Protein AF-A0A9N9N7A0-F1 (afdb_monomer)

Sequence (72 aa):
AAIRDITEACVYPEYTLPKLYIKLHYCVSCAIHSHVVRVRSREGRRNRAPPARIRFNKDGKKINPNVTQKAT

Mean predicted aligned error: 10.37 Å

Radius of gyration: 19.27 Å; Cα contacts (8 Å, |Δi|>4): 24; chains: 1; bounding box: 35×37×46 Å

Foldseek 3Di:
DVPVVCCVPDPDVDDDDDDDDDDDDDDPVRCVVVVVDDDDDPVVVVDPDDPQDFDQDPVRDTDDSVVVVPPD

Nearest PDB structures (foldseek):
  8rg0-assembly1_Q  TM=9.176E-01  e=7.740E-05  Homo sapiens
  9axv-assembly1_Ag  TM=9.283E-01  e=1.882E-04  Schizosaccharomyces pombe
  6gsn-assembly1_a  TM=9.213E-01  e=6.625E-04  Kluyveromyces lactis NRRL Y-1140
  9g8m-assembly1_Sa  TM=8.513E-01  e=3.160E-04  Homo sapiens

Organism: NCBI:txid144679

Solvent-accessible surface area (backbone atoms only — not comparable to full-atom values): 5134 Å² total; per-residue (Å²): 122,71,68,60,59,52,57,72,71,40,92,50,96,79,72,85,79,85,81,87,87,80,88,87,83,72,57,75,68,54,30,47,74,72,59,77,45,77,94,65,56,83,72,58,61,72,61,80,73,78,81,76,73,72,52,69,48,98,81,73,51,77,48,64,61,75,63,72,72,71,78,119

Secondary structure (DSSP, 8-state):
-HHHHHHHH-SSSS--PPPP-------HHHHHHTTSS----TTGGG--SPPP--PBPTT--B--TTTGGG--

Structure (mmCIF, N/CA/C/O backbone):
data_AF-A0A9N9N7A0-F1
#
_entry.id   AF-A0A9N9N7A0-F1
#
loop_
_atom_site.group_PDB
_atom_site.id
_atom_site.type_symbol
_atom_site.label_atom_id
_atom_site.label_alt_id
_atom_site.label_comp_id
_atom_site.label_asym_id
_atom_site.label_entity_id
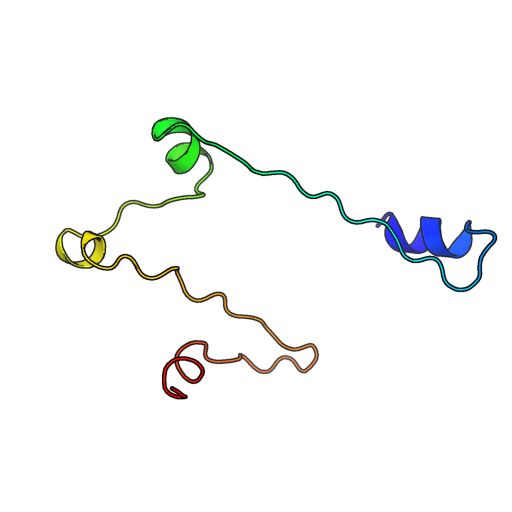_atom_site.label_seq_id
_atom_site.pdbx_PDB_ins_code
_atom_site.Cartn_x
_atom_site.Cartn_y
_atom_site.Cartn_z
_atom_site.occupancy
_atom_site.B_iso_or_equiv
_atom_site.auth_seq_id
_atom_site.auth_comp_id
_atom_site.auth_asym_id
_atom_site.auth_atom_id
_atom_site.pdbx_PDB_model_num
ATOM 1 N N . ALA A 1 1 ? 0.989 0.147 19.905 1.00 72.25 1 ALA A N 1
ATOM 2 C CA . ALA A 1 1 ? 0.406 1.059 20.903 1.00 72.25 1 ALA A CA 1
ATOM 3 C C . ALA A 1 1 ? -1.059 0.695 21.135 1.00 72.25 1 ALA A C 1
ATOM 5 O O . ALA A 1 1 ? -1.296 -0.071 22.046 1.00 72.25 1 ALA A O 1
ATOM 6 N N . ALA A 1 2 ? -1.989 1.043 20.240 1.00 86.69 2 ALA A N 1
ATOM 7 C CA . ALA A 1 2 ? -3.436 0.918 20.491 1.00 86.69 2 ALA A CA 1
ATOM 8 C C . ALA A 1 2 ? -4.019 -0.497 20.730 1.00 86.69 2 ALA A C 1
ATOM 10 O O . ALA A 1 2 ? -5.090 -0.613 21.305 1.00 86.69 2 ALA A O 1
ATOM 11 N N . ILE A 1 3 ? -3.366 -1.583 20.287 1.00 89.50 3 ILE A N 1
ATOM 12 C CA . ILE A 1 3 ? -3.955 -2.938 20.381 1.00 89.50 3 ILE A CA 1
ATOM 13 C C . ILE A 1 3 ? -4.155 -3.372 21.840 1.00 89.50 3 ILE A C 1
ATOM 15 O O . ILE A 1 3 ? -5.175 -3.973 22.148 1.00 89.50 3 ILE A O 1
ATOM 19 N N . ARG A 1 4 ? -3.202 -3.055 22.727 1.00 89.00 4 ARG A N 1
ATOM 20 C CA . ARG A 1 4 ? -3.251 -3.466 24.136 1.00 89.00 4 ARG A CA 1
ATOM 21 C C . ARG A 1 4 ? -4.393 -2.777 24.887 1.00 89.00 4 ARG A C 1
ATOM 23 O O . ARG A 1 4 ? -5.170 -3.449 25.554 1.00 89.00 4 ARG A O 1
ATOM 30 N N . ASP A 1 5 ? -4.538 -1.470 24.693 1.00 91.56 5 ASP A N 1
ATOM 31 C CA . ASP A 1 5 ? -5.605 -0.684 25.322 1.00 91.56 5 ASP A CA 1
ATOM 32 C C . ASP A 1 5 ? -6.988 -1.165 24.856 1.00 91.56 5 ASP A C 1
ATOM 34 O O . ASP A 1 5 ? -7.911 -1.301 25.653 1.00 91.56 5 ASP A O 1
ATOM 38 N N . ILE A 1 6 ? -7.118 -1.504 23.566 1.00 90.31 6 ILE A N 1
ATOM 39 C CA . ILE A 1 6 ? -8.361 -2.054 23.011 1.00 90.31 6 ILE A CA 1
ATOM 40 C C . ILE A 1 6 ? -8.684 -3.422 23.622 1.00 90.31 6 ILE A C 1
ATOM 42 O O . ILE A 1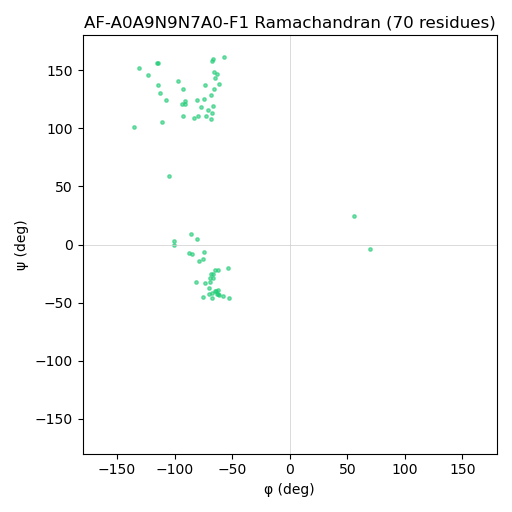 6 ? -9.850 -3.686 23.897 1.00 90.31 6 ILE A O 1
ATOM 46 N N . THR A 1 7 ? -7.691 -4.290 23.843 1.00 90.19 7 THR A N 1
ATOM 47 C CA . THR A 1 7 ? -7.929 -5.602 24.469 1.00 90.19 7 THR A CA 1
ATOM 48 C C . THR A 1 7 ? -8.298 -5.498 25.946 1.00 90.19 7 THR A C 1
ATOM 50 O O . THR A 1 7 ? -9.153 -6.249 26.394 1.00 90.19 7 THR A O 1
ATOM 53 N N . GLU A 1 8 ? -7.699 -4.563 26.691 1.00 90.00 8 GLU A N 1
ATOM 54 C CA . GLU A 1 8 ? -7.988 -4.355 28.119 1.00 90.00 8 GLU A CA 1
ATOM 55 C C . GLU A 1 8 ? -9.357 -3.683 28.340 1.00 90.00 8 GLU A C 1
ATOM 57 O O . GLU A 1 8 ? -10.042 -3.988 29.313 1.00 90.00 8 GLU A O 1
ATOM 62 N N . ALA A 1 9 ? -9.784 -2.805 27.424 1.00 92.25 9 ALA A N 1
ATOM 63 C CA . ALA A 1 9 ? -11.083 -2.130 27.481 1.00 92.25 9 ALA A CA 1
ATOM 64 C C . ALA A 1 9 ? -12.234 -2.916 26.819 1.00 92.25 9 ALA A C 1
ATOM 66 O O . ALA A 1 9 ? -13.389 -2.486 26.887 1.00 92.25 9 ALA A O 1
ATOM 67 N N . CYS A 1 10 ? -11.954 -4.033 26.137 1.00 90.50 10 CYS A N 1
ATOM 68 C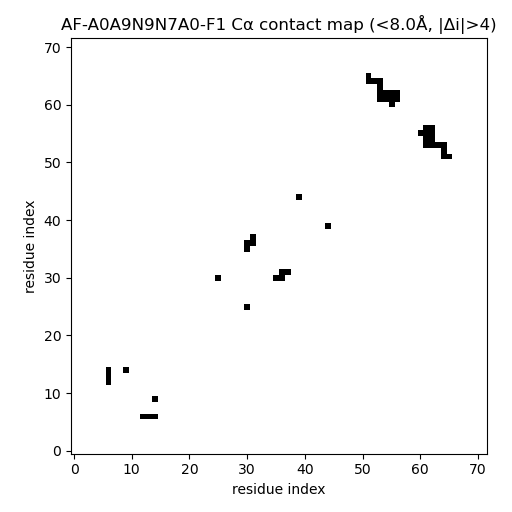 CA . CYS A 1 10 ? -12.997 -4.826 25.495 1.00 90.50 10 CYS A CA 1
ATOM 69 C C . CYS A 1 10 ? -13.808 -5.598 26.540 1.00 90.50 10 CYS A C 1
ATOM 71 O O . CYS A 1 10 ? -13.260 -6.217 27.444 1.00 90.50 10 CYS A O 1
ATOM 73 N N . VAL A 1 11 ? -15.130 -5.621 26.374 1.00 94.00 11 VAL A N 1
ATOM 74 C CA . VAL A 1 11 ? -16.025 -6.428 27.221 1.00 94.00 11 VAL A CA 1
ATOM 75 C C . VAL A 1 11 ? -15.831 -7.930 26.964 1.00 94.00 11 VAL A C 1
ATOM 77 O O . VAL A 1 11 ? -16.101 -8.753 27.836 1.00 94.00 11 VAL A O 1
ATOM 80 N N . TYR A 1 12 ? -15.353 -8.302 25.772 1.00 91.44 12 TYR A N 1
ATOM 81 C CA . TYR A 1 12 ? -15.102 -9.691 25.397 1.00 91.44 12 TYR A CA 1
ATOM 82 C C . TYR A 1 12 ? -13.650 -10.092 25.703 1.00 91.44 12 TYR A C 1
ATOM 84 O O . TYR A 1 12 ? -12.738 -9.367 25.304 1.00 91.44 12 TYR A O 1
ATOM 92 N N . PRO A 1 13 ? -13.412 -11.266 26.322 1.00 85.31 13 PRO A N 1
ATOM 93 C CA . PRO A 1 13 ? -12.064 -11.719 26.684 1.00 85.31 13 PRO A CA 1
ATOM 94 C C . PRO A 1 13 ? -11.177 -12.012 25.464 1.00 85.31 13 PRO A C 1
ATOM 96 O O . PRO A 1 13 ? -9.962 -11.851 25.529 1.00 85.31 13 PRO A O 1
ATOM 99 N N . GLU A 1 14 ? -11.772 -12.406 24.335 1.00 86.00 14 GLU A N 1
ATOM 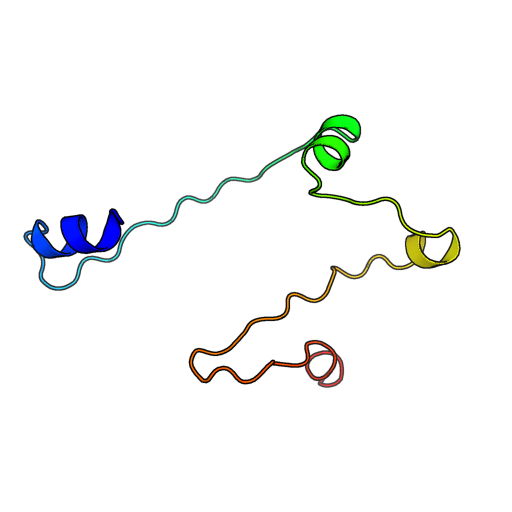100 C CA . GLU A 1 14 ? -11.074 -12.588 23.063 1.00 86.00 14 GLU A CA 1
ATOM 101 C C . GLU A 1 14 ? -11.907 -11.969 21.936 1.00 86.00 14 GLU A C 1
ATOM 103 O O . GLU A 1 14 ? -12.895 -12.540 21.473 1.00 86.00 14 GLU A O 1
ATOM 108 N N . TYR A 1 15 ? -11.523 -10.766 21.506 1.00 89.69 15 TYR A N 1
ATOM 109 C CA . TYR A 1 15 ? -12.179 -10.061 20.409 1.00 89.69 15 TYR A CA 1
ATOM 110 C C . TYR A 1 15 ? -11.301 -10.049 19.158 1.00 89.69 15 TYR A C 1
ATOM 112 O O . TYR A 1 15 ? -10.163 -9.573 19.168 1.00 89.69 15 TYR A O 1
ATOM 120 N N . THR A 1 16 ? -11.843 -10.549 18.045 1.00 89.56 16 THR A N 1
ATOM 121 C CA . THR A 1 16 ? -11.141 -10.518 16.760 1.00 89.56 16 THR A CA 1
ATOM 122 C C . THR A 1 16 ? -11.268 -9.135 16.129 1.00 89.56 16 THR A C 1
ATOM 124 O O . THR A 1 16 ? -12.336 -8.721 15.686 1.00 89.56 16 THR A O 1
ATOM 127 N N . LEU A 1 17 ? -10.156 -8.396 16.078 1.00 89.19 17 LEU A N 1
ATOM 128 C CA . LEU A 1 17 ? -10.154 -7.077 15.452 1.00 89.19 17 LEU A CA 1
ATOM 129 C C . LEU A 1 17 ? -10.358 -7.202 13.931 1.00 89.19 17 LEU A C 1
ATOM 131 O O . LEU A 1 17 ? -9.617 -7.948 13.275 1.00 89.19 17 LEU A O 1
ATOM 135 N N . PRO A 1 18 ? -11.320 -6.464 13.343 1.00 91.88 18 PRO A N 1
ATOM 136 C CA . PRO A 1 18 ? -11.547 -6.497 11.909 1.00 91.88 18 PRO A CA 1
ATOM 137 C C . PRO A 1 18 ? -10.343 -5.925 11.156 1.00 91.88 18 PRO A C 1
ATOM 139 O O . PRO A 1 18 ? -9.644 -5.022 11.619 1.00 91.88 18 PRO A O 1
ATOM 142 N N . LYS A 1 19 ? -10.105 -6.459 9.957 1.00 93.62 19 LYS A N 1
ATOM 143 C CA . LYS A 1 19 ? -9.031 -6.003 9.072 1.00 93.62 19 LYS A CA 1
ATOM 144 C C . LYS A 1 19 ? -9.576 -5.032 8.043 1.00 93.62 19 LYS A C 1
ATOM 146 O O . LYS A 1 19 ? -10.639 -5.245 7.467 1.00 93.62 19 LYS A O 1
ATOM 151 N N . LEU A 1 20 ? -8.789 -4.004 7.766 1.00 95.06 20 LEU A N 1
ATOM 152 C CA . LEU A 1 20 ? -9.089 -3.026 6.740 1.00 95.06 20 LEU A CA 1
ATOM 153 C C . LEU A 1 20 ? -8.402 -3.438 5.429 1.00 95.06 20 LEU A C 1
ATOM 155 O O . LEU A 1 20 ? -7.180 -3.581 5.376 1.00 95.06 20 LEU A O 1
ATOM 159 N N . TYR A 1 21 ? -9.191 -3.633 4.371 1.00 96.12 21 TYR A N 1
ATOM 160 C CA . TYR A 1 21 ? -8.709 -4.029 3.047 1.00 96.12 21 TYR A CA 1
ATOM 161 C C . TYR A 1 21 ? -8.887 -2.875 2.056 1.00 96.12 21 TYR A C 1
ATOM 163 O O . TYR A 1 21 ? -9.998 -2.604 1.612 1.00 96.12 21 TYR A O 1
ATOM 171 N N . ILE A 1 22 ? -7.790 -2.206 1.688 1.00 96.62 22 ILE A N 1
ATOM 172 C CA . ILE A 1 22 ? -7.786 -1.168 0.644 1.00 96.62 22 ILE A CA 1
ATOM 173 C C . ILE A 1 22 ? -6.958 -1.635 -0.549 1.00 96.62 22 ILE A C 1
ATOM 175 O O . ILE A 1 22 ? -5.840 -2.132 -0.397 1.00 96.62 22 ILE A O 1
ATOM 179 N N . LYS A 1 23 ? -7.484 -1.391 -1.753 1.00 96.12 23 LYS A N 1
ATOM 180 C CA . LYS A 1 23 ? -6.732 -1.491 -3.002 1.00 96.12 23 LYS A CA 1
ATOM 181 C C . LYS A 1 23 ? -6.147 -0.127 -3.359 1.00 96.12 23 LYS A C 1
ATOM 183 O O . LYS A 1 23 ? -6.876 0.799 -3.697 1.00 96.12 23 LYS A O 1
ATOM 188 N N . LEU A 1 24 ? -4.828 -0.009 -3.272 1.00 95.38 24 LEU A N 1
ATOM 189 C CA . LEU A 1 24 ? -4.122 1.237 -3.558 1.00 95.38 24 LEU A CA 1
ATOM 190 C C . LEU A 1 24 ? -3.716 1.277 -5.034 1.00 95.38 24 LEU A C 1
ATOM 192 O O . LEU A 1 24 ? -3.025 0.380 -5.520 1.00 95.38 24 LEU A O 1
ATOM 196 N N . HIS A 1 25 ? -4.146 2.326 -5.733 1.00 96.88 25 HIS A N 1
ATOM 197 C CA . HIS A 1 25 ? -3.754 2.624 -7.107 1.00 96.88 25 HIS A CA 1
ATOM 198 C C . HIS A 1 25 ? -2.917 3.902 -7.120 1.00 96.88 25 HIS A C 1
ATOM 200 O O . HIS A 1 25 ? -3.312 4.913 -6.546 1.00 96.88 25 HIS A O 1
ATOM 206 N N . TYR A 1 26 ? -1.762 3.853 -7.780 1.00 97.25 26 TYR A N 1
ATOM 207 C CA . TYR A 1 26 ? -0.825 4.970 -7.843 1.00 97.25 26 TYR A CA 1
ATOM 208 C C . TYR A 1 26 ? -0.536 5.361 -9.286 1.00 97.25 26 TYR A C 1
ATOM 210 O O . TYR A 1 26 ? -0.414 4.505 -10.163 1.00 97.25 26 TYR A O 1
ATOM 218 N N . CYS A 1 27 ? -0.340 6.660 -9.502 1.00 97.56 27 CYS A N 1
ATOM 219 C CA . CYS A 1 27 ? 0.328 7.162 -10.693 1.00 97.56 27 CYS A CA 1
ATOM 220 C C . CYS A 1 27 ? 1.819 6.756 -10.687 1.00 97.56 27 CYS A C 1
ATOM 222 O O . CYS A 1 27 ? 2.388 6.513 -9.618 1.00 97.56 27 CYS A O 1
ATOM 224 N N . VAL A 1 28 ? 2.483 6.716 -11.851 1.00 95.56 28 VAL A N 1
ATOM 225 C CA . VAL A 1 28 ? 3.910 6.322 -11.939 1.00 95.56 28 VAL A CA 1
ATOM 226 C C . VAL A 1 2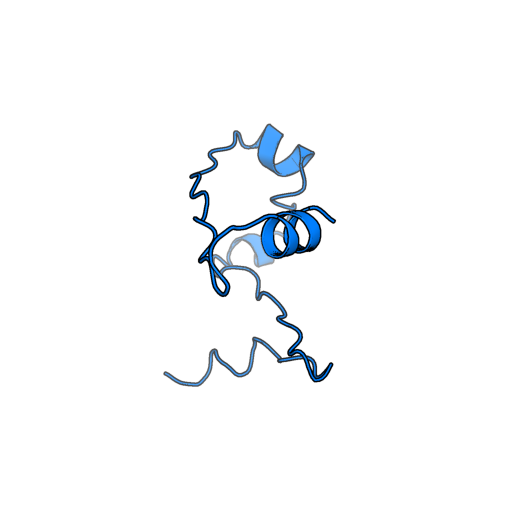8 ? 4.792 7.230 -11.073 1.00 95.56 28 VAL A C 1
ATOM 228 O O . VAL A 1 28 ? 5.614 6.736 -10.302 1.00 95.56 28 VAL A O 1
ATOM 231 N N . SER A 1 29 ? 4.566 8.544 -11.126 1.00 97.44 29 SER A N 1
ATOM 232 C CA . SER A 1 29 ? 5.312 9.531 -10.335 1.00 97.44 29 SER A CA 1
ATOM 233 C C . SER A 1 29 ? 5.132 9.316 -8.829 1.00 97.44 29 SER A C 1
ATOM 235 O O . SER A 1 29 ? 6.101 9.304 -8.075 1.00 97.44 29 SER A O 1
ATOM 237 N N . CYS A 1 30 ? 3.897 9.055 -8.401 1.00 96.94 30 CYS A N 1
ATOM 238 C CA . CYS A 1 30 ? 3.502 8.833 -7.014 1.00 96.94 30 CYS A CA 1
ATOM 239 C C . CYS A 1 30 ? 4.182 7.585 -6.430 1.00 96.94 30 CYS A C 1
ATOM 241 O O . CYS A 1 30 ? 4.675 7.595 -5.301 1.00 96.94 30 CYS A O 1
ATOM 243 N N . ALA A 1 31 ? 4.230 6.507 -7.218 1.00 97.31 31 ALA A N 1
ATOM 244 C CA . ALA A 1 31 ? 4.823 5.239 -6.809 1.00 97.31 31 ALA A CA 1
ATOM 245 C C . ALA A 1 31 ? 6.352 5.327 -6.659 1.00 97.31 31 ALA A C 1
ATOM 247 O O . ALA A 1 31 ? 6.923 4.642 -5.807 1.00 97.31 31 ALA A O 1
ATOM 248 N N . ILE A 1 32 ? 7.013 6.162 -7.470 1.00 96.88 32 ILE A N 1
ATOM 249 C CA . ILE A 1 32 ? 8.456 6.424 -7.366 1.00 96.88 32 ILE A CA 1
ATOM 250 C C . ILE A 1 32 ? 8.740 7.343 -6.174 1.00 96.88 32 ILE A C 1
ATOM 252 O O . ILE A 1 32 ? 9.630 7.044 -5.381 1.00 96.88 32 ILE A O 1
ATOM 256 N N . HIS A 1 33 ? 7.956 8.413 -6.011 1.00 97.06 33 HIS A N 1
ATOM 257 C CA . HIS A 1 33 ? 8.123 9.384 -4.928 1.00 97.06 33 HIS A CA 1
ATOM 258 C C . HIS A 1 33 ? 7.938 8.758 -3.536 1.00 97.06 33 HIS A C 1
ATOM 260 O O . HIS A 1 33 ? 8.736 8.990 -2.638 1.00 97.06 33 HIS A O 1
ATOM 266 N N . SER A 1 34 ? 6.933 7.894 -3.371 1.00 97.06 34 SER A N 1
ATOM 267 C CA . SER A 1 34 ? 6.691 7.153 -2.120 1.00 97.06 34 SER A CA 1
ATOM 268 C C . SER A 1 34 ? 7.586 5.916 -1.943 1.00 97.06 34 SER A C 1
ATOM 270 O O . SER A 1 34 ? 7.404 5.149 -0.999 1.00 97.06 34 SER A O 1
ATOM 272 N N . HIS A 1 35 ? 8.542 5.689 -2.852 1.00 93.69 35 HIS A N 1
ATOM 273 C CA . HIS A 1 35 ? 9.456 4.542 -2.850 1.00 93.69 35 HIS A CA 1
ATOM 274 C C . HIS A 1 35 ? 8.776 3.158 -2.840 1.00 93.69 35 HIS A C 1
ATOM 276 O O . HIS A 1 35 ? 9.390 2.156 -2.447 1.00 93.69 35 HIS A O 1
ATOM 282 N N . VAL A 1 36 ? 7.532 3.075 -3.322 1.00 93.56 36 VAL A N 1
ATOM 283 C CA . VAL A 1 36 ? 6.819 1.805 -3.528 1.00 93.56 36 VAL A CA 1
ATOM 284 C C . VAL A 1 36 ? 7.485 1.008 -4.652 1.00 93.56 36 VAL A C 1
ATOM 286 O O . VAL A 1 36 ? 7.707 -0.197 -4.517 1.00 93.56 36 VAL A O 1
ATOM 289 N N . VAL A 1 37 ? 7.873 1.684 -5.737 1.00 93.25 37 VAL A N 1
ATOM 290 C CA . VAL A 1 37 ? 8.685 1.115 -6.824 1.00 93.25 37 VAL A CA 1
ATOM 291 C C . VAL A 1 37 ? 10.040 1.815 -6.907 1.00 93.25 37 VAL A C 1
ATOM 293 O O . VAL A 1 37 ? 10.201 2.951 -6.471 1.00 93.25 37 VAL A O 1
ATOM 296 N N . ARG A 1 38 ? 11.040 1.129 -7.469 1.00 92.44 38 ARG A N 1
ATOM 297 C CA . ARG A 1 38 ? 12.401 1.654 -7.661 1.00 92.44 38 ARG A CA 1
ATOM 298 C C . ARG A 1 38 ? 12.864 1.415 -9.093 1.00 92.44 38 ARG A C 1
ATOM 300 O O . ARG A 1 38 ? 12.450 0.444 -9.731 1.00 92.44 38 ARG A O 1
ATOM 307 N N . VAL A 1 39 ? 13.744 2.283 -9.588 1.00 92.56 39 VAL A N 1
ATOM 308 C CA . VAL A 1 39 ? 14.377 2.104 -10.900 1.00 92.56 39 VAL A CA 1
ATOM 309 C C . VAL A 1 39 ? 15.275 0.864 -10.861 1.00 92.56 39 VAL A C 1
ATOM 311 O O . VAL A 1 39 ? 16.040 0.667 -9.921 1.00 92.56 39 VAL A O 1
ATOM 314 N N . ARG A 1 40 ? 15.165 0.014 -11.887 1.00 93.44 40 ARG A N 1
ATOM 315 C CA . ARG A 1 40 ? 15.977 -1.203 -12.068 1.00 93.44 40 ARG A CA 1
ATOM 316 C C . ARG A 1 40 ? 16.868 -1.073 -13.304 1.00 93.44 40 ARG A C 1
ATOM 318 O O . ARG A 1 40 ? 16.526 -0.324 -14.230 1.00 93.44 40 ARG A O 1
ATOM 325 N N . SER A 1 41 ? 17.967 -1.831 -13.331 1.00 95.06 41 SER A N 1
ATOM 326 C CA . SER A 1 41 ? 18.857 -1.955 -14.495 1.00 95.06 41 SER A CA 1
ATOM 327 C C . SER A 1 41 ? 18.101 -2.448 -15.736 1.00 95.06 41 SER A C 1
ATOM 329 O O . SER A 1 41 ? 17.008 -3.013 -15.627 1.00 95.06 41 SER A O 1
ATOM 331 N N . ARG A 1 42 ? 18.670 -2.240 -16.931 1.00 94.62 42 ARG A N 1
ATOM 332 C CA . ARG A 1 42 ? 18.038 -2.625 -18.208 1.00 94.62 42 ARG A CA 1
ATOM 333 C C . ARG A 1 42 ? 17.619 -4.098 -18.219 1.00 94.62 42 ARG A C 1
ATOM 335 O O . ARG A 1 42 ? 16.486 -4.405 -18.579 1.00 94.62 42 ARG A O 1
ATOM 342 N N . GLU A 1 43 ? 18.507 -4.981 -17.779 1.00 93.75 43 GLU A N 1
ATOM 343 C CA . GLU A 1 43 ? 18.254 -6.422 -17.695 1.00 93.75 43 GLU A CA 1
ATOM 344 C C . GLU A 1 43 ? 17.252 -6.756 -16.582 1.00 93.75 43 GLU A C 1
ATOM 346 O O . GLU A 1 43 ? 16.292 -7.491 -16.809 1.00 93.75 43 GLU A O 1
ATOM 351 N N . GLY A 1 44 ? 17.386 -6.128 -15.408 1.00 90.69 44 GLY A N 1
ATOM 352 C CA . GLY A 1 44 ? 16.512 -6.362 -14.255 1.00 90.69 44 GLY A CA 1
ATOM 353 C C . GLY A 1 44 ? 15.050 -5.949 -14.464 1.00 90.69 44 GLY A C 1
ATOM 354 O O . GLY A 1 44 ? 14.163 -6.476 -13.792 1.00 90.69 44 GLY A O 1
ATOM 355 N N . ARG A 1 45 ? 14.760 -5.049 -15.416 1.00 93.19 45 ARG A N 1
ATOM 356 C CA . ARG A 1 45 ? 13.381 -4.681 -15.800 1.00 93.19 45 ARG A CA 1
ATOM 357 C C . ARG A 1 45 ? 12.617 -5.830 -16.460 1.00 93.19 45 ARG A C 1
ATOM 359 O O . ARG A 1 45 ? 11.390 -5.835 -16.382 1.00 93.19 45 ARG A O 1
ATOM 366 N N . ARG A 1 46 ? 13.313 -6.791 -17.085 1.00 93.81 46 ARG A N 1
ATOM 367 C 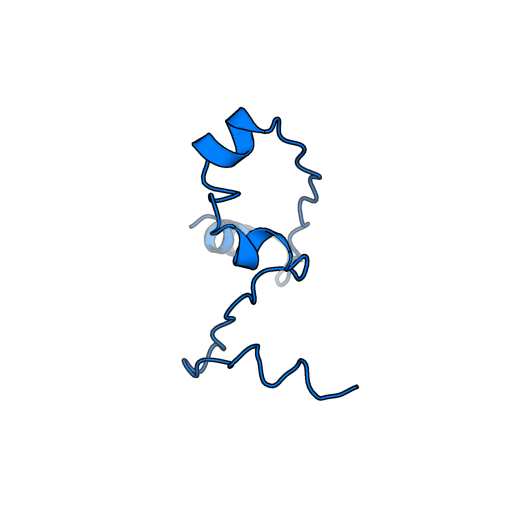CA . ARG A 1 46 ? 12.680 -7.962 -17.720 1.00 93.81 46 ARG A CA 1
ATOM 368 C C . ARG A 1 46 ? 12.075 -8.917 -16.694 1.00 93.81 46 ARG A C 1
ATOM 370 O O . ARG A 1 46 ? 11.076 -9.562 -16.992 1.00 93.81 46 ARG A O 1
ATOM 377 N N . ASN A 1 47 ? 12.630 -8.970 -15.483 1.00 91.88 47 ASN A N 1
ATOM 378 C CA . ASN A 1 47 ? 12.074 -9.784 -14.412 1.00 91.88 47 ASN A CA 1
ATOM 379 C C . ASN A 1 47 ? 10.754 -9.172 -13.897 1.00 91.88 47 ASN A C 1
ATOM 381 O O . ASN A 1 47 ? 10.737 -8.064 -13.348 1.00 91.88 47 ASN A O 1
ATOM 385 N N . ARG A 1 48 ? 9.647 -9.898 -14.081 1.00 91.69 48 ARG A N 1
ATOM 386 C CA . ARG A 1 48 ? 8.296 -9.511 -13.634 1.00 91.69 48 ARG A CA 1
ATOM 387 C C . ARG A 1 48 ? 7.862 -10.211 -12.343 1.00 91.69 48 ARG A C 1
ATOM 389 O O . ARG A 1 48 ? 6.761 -9.949 -11.869 1.00 91.69 48 ARG A O 1
ATOM 396 N N . ALA A 1 49 ? 8.701 -11.079 -11.778 1.00 90.62 49 ALA A N 1
ATOM 397 C CA . ALA A 1 49 ? 8.410 -11.721 -10.505 1.00 90.62 49 ALA A CA 1
ATOM 398 C C . ALA A 1 49 ? 8.357 -10.672 -9.375 1.00 90.62 49 ALA A C 1
ATOM 400 O O . ALA A 1 49 ? 9.136 -9.708 -9.390 1.00 90.62 49 ALA A O 1
ATOM 401 N N . PRO A 1 50 ? 7.455 -10.834 -8.391 1.00 88.38 50 PRO A N 1
ATOM 402 C CA . PRO A 1 50 ? 7.417 -9.952 -7.237 1.00 88.38 50 PRO A CA 1
ATOM 403 C C . PRO A 1 50 ? 8.722 -10.075 -6.435 1.00 88.38 50 PRO A C 1
ATOM 405 O O . PRO A 1 50 ? 9.293 -11.166 -6.346 1.00 88.38 50 PRO A O 1
ATOM 408 N N . PRO A 1 51 ? 9.199 -8.982 -5.815 1.00 85.94 51 PRO A N 1
ATOM 409 C CA . PRO A 1 51 ? 10.345 -9.059 -4.930 1.00 85.94 51 PRO A CA 1
ATOM 410 C C . PRO A 1 51 ? 10.021 -9.976 -3.751 1.00 85.94 51 PRO A C 1
ATOM 412 O O . PRO A 1 51 ? 8.934 -9.936 -3.165 1.00 85.94 51 PRO A O 1
ATOM 415 N N . ALA A 1 52 ? 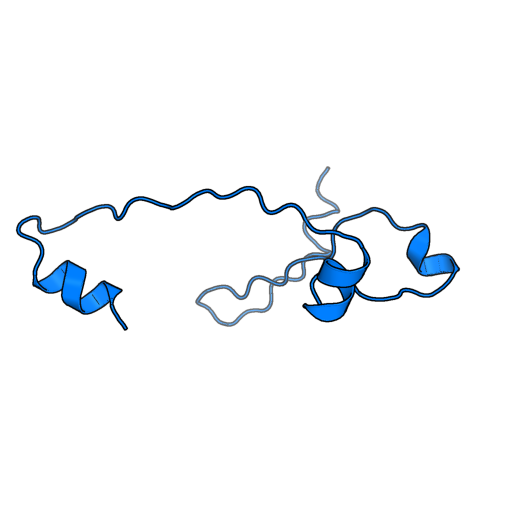10.994 -10.801 -3.401 1.00 83.44 52 ALA A N 1
ATOM 416 C CA . ALA A 1 52 ? 10.870 -11.754 -2.326 1.00 83.44 52 ALA A CA 1
ATOM 417 C C . ALA A 1 52 ? 10.747 -11.035 -0.969 1.00 83.44 52 ALA A C 1
ATOM 419 O O . ALA A 1 52 ? 11.639 -10.288 -0.567 1.00 83.44 52 ALA A O 1
ATOM 420 N N . ARG A 1 53 ? 9.632 -11.239 -0.253 1.00 78.56 53 ARG A N 1
ATOM 421 C CA . ARG A 1 53 ? 9.446 -10.668 1.090 1.00 78.56 53 ARG A CA 1
ATOM 422 C C . ARG A 1 53 ? 10.122 -11.571 2.111 1.00 78.56 53 ARG A C 1
ATOM 424 O O . ARG A 1 53 ? 9.626 -12.661 2.387 1.00 78.56 53 ARG A O 1
ATOM 431 N N . ILE A 1 54 ? 11.226 -11.106 2.685 1.00 71.81 54 ILE A N 1
ATOM 432 C CA . ILE A 1 54 ? 11.877 -11.785 3.807 1.00 71.81 54 ILE A CA 1
ATOM 433 C C . ILE A 1 54 ? 10.939 -11.661 5.010 1.00 71.81 54 ILE A C 1
ATOM 435 O O . ILE A 1 54 ? 10.753 -10.574 5.556 1.00 71.81 54 ILE A O 1
ATOM 439 N N . ARG A 1 55 ? 10.302 -12.769 5.391 1.00 70.00 55 ARG A N 1
ATOM 440 C CA . ARG A 1 55 ? 9.578 -12.869 6.658 1.00 70.00 55 ARG A CA 1
ATOM 441 C C . ARG A 1 55 ? 10.560 -13.398 7.694 1.00 70.00 55 ARG A C 1
ATOM 443 O O . ARG A 1 55 ? 11.135 -14.468 7.512 1.00 70.00 55 ARG A O 1
ATOM 450 N N . PHE A 1 56 ? 10.775 -12.637 8.757 1.00 64.00 56 PHE A N 1
ATOM 451 C CA . PHE A 1 56 ? 11.443 -13.154 9.942 1.00 64.00 56 PHE A CA 1
ATOM 452 C C . PHE A 1 56 ? 10.394 -13.927 10.743 1.00 64.00 56 PHE A C 1
ATOM 454 O O . PHE A 1 56 ? 9.329 -13.381 11.039 1.00 64.00 56 PHE A O 1
ATOM 461 N N . ASN A 1 57 ? 10.656 -15.199 11.050 1.00 56.44 57 ASN A N 1
ATOM 462 C CA . ASN A 1 57 ? 9.843 -15.904 12.040 1.00 56.44 57 ASN A CA 1
ATOM 463 C C . ASN A 1 57 ? 10.058 -15.278 13.424 1.00 56.44 57 ASN A C 1
ATOM 465 O O . ASN A 1 57 ? 11.088 -14.646 13.672 1.00 56.44 57 ASN A O 1
ATOM 469 N N . LYS A 1 58 ? 9.106 -15.507 14.339 1.00 59.94 58 LYS A N 1
ATOM 470 C CA . LYS A 1 58 ? 9.221 -15.136 15.762 1.00 59.94 58 LYS A CA 1
ATOM 471 C C . LYS A 1 58 ? 10.498 -15.694 16.423 1.00 59.94 58 LYS A C 1
ATOM 473 O O . LYS A 1 58 ? 10.966 -15.109 17.388 1.00 59.94 58 LYS A O 1
ATOM 478 N N . ASP A 1 59 ? 11.110 -16.727 15.840 1.00 64.62 59 ASP A N 1
ATOM 479 C CA . ASP A 1 59 ? 12.367 -17.347 16.288 1.00 64.62 59 ASP A CA 1
ATOM 480 C C . ASP A 1 59 ? 13.647 -16.665 15.756 1.00 64.62 59 ASP A C 1
ATOM 482 O O . ASP A 1 59 ? 14.735 -17.234 15.838 1.00 64.62 59 ASP A O 1
ATOM 486 N N . GLY A 1 60 ? 13.549 -15.494 15.112 1.00 59.72 60 GLY A N 1
ATOM 487 C CA . GLY A 1 60 ? 14.707 -14.724 14.625 1.00 59.72 60 GLY A CA 1
ATOM 488 C C . GLY A 1 60 ? 15.467 -15.344 13.441 1.00 59.72 60 GLY A C 1
ATOM 489 O O . GLY A 1 60 ? 16.373 -14.720 12.884 1.00 59.72 60 GLY A O 1
ATOM 490 N N . LYS A 1 61 ? 15.090 -16.549 12.997 1.00 62.09 61 LYS A N 1
ATOM 491 C CA . LYS A 1 61 ? 15.686 -17.211 11.830 1.00 62.09 61 LYS A CA 1
ATOM 492 C C . LYS A 1 61 ? 15.197 -16.548 10.537 1.00 62.09 61 LYS A C 1
ATOM 494 O O . LYS A 1 61 ? 13.994 -16.434 10.289 1.00 62.09 61 LYS A O 1
ATOM 499 N N . LYS A 1 62 ? 16.145 -16.111 9.699 1.00 56.78 62 LYS A N 1
ATOM 500 C CA . LYS A 1 62 ? 15.881 -15.556 8.363 1.00 56.78 62 LYS A CA 1
ATOM 501 C C . LYS A 1 62 ? 15.346 -16.667 7.460 1.00 56.78 62 LYS A C 1
ATOM 503 O O . LYS A 1 62 ? 16.085 -17.592 7.132 1.00 56.78 62 LYS A O 1
ATOM 508 N N . ILE A 1 63 ? 14.083 -16.583 7.043 1.00 60.81 63 ILE A N 1
ATOM 509 C CA . ILE A 1 63 ? 13.567 -17.485 6.009 1.00 60.81 63 ILE A CA 1
ATOM 510 C C . ILE A 1 63 ? 14.091 -16.989 4.664 1.00 60.81 63 ILE A C 1
ATOM 512 O O . ILE A 1 63 ? 13.782 -15.871 4.251 1.00 60.81 63 ILE A O 1
ATOM 516 N N . ASN A 1 64 ? 14.879 -17.826 3.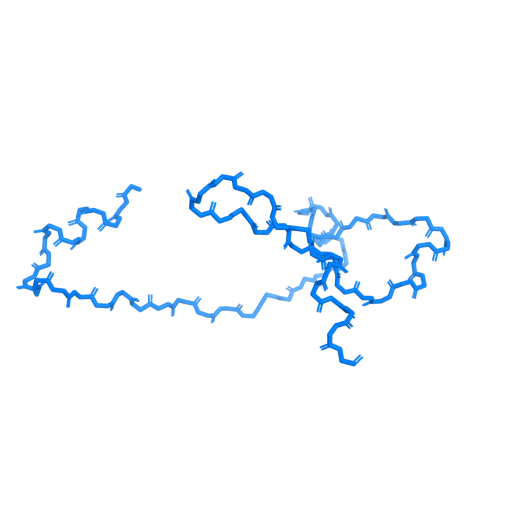986 1.00 58.53 64 ASN A N 1
ATOM 517 C CA . ASN A 1 64 ? 15.344 -17.572 2.628 1.00 58.53 64 ASN A CA 1
ATOM 518 C C . ASN A 1 64 ? 14.180 -17.764 1.644 1.00 58.53 64 ASN A C 1
ATOM 520 O O . ASN A 1 64 ? 13.766 -18.899 1.401 1.00 58.53 64 ASN A O 1
ATOM 524 N N . PRO A 1 65 ? 13.669 -16.694 1.015 1.00 57.81 65 PRO A N 1
ATOM 525 C CA . PRO A 1 65 ? 12.500 -16.797 0.146 1.00 57.81 65 PRO A CA 1
ATOM 526 C C 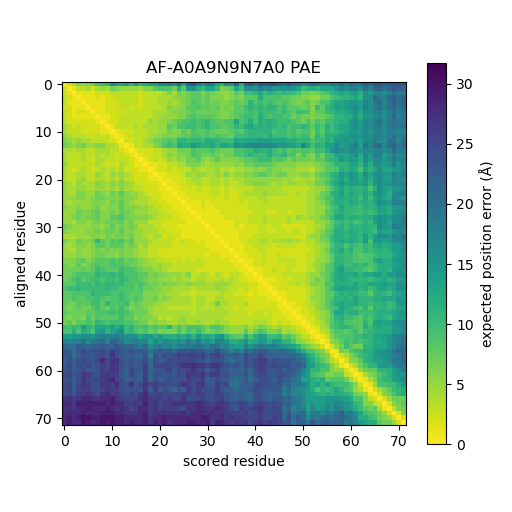. PRO A 1 65 ? 12.801 -17.458 -1.216 1.00 57.81 65 PRO A C 1
ATOM 528 O O . PRO A 1 65 ? 11.880 -17.748 -1.973 1.00 57.81 65 PRO A O 1
ATOM 531 N N . ASN A 1 66 ? 14.075 -17.743 -1.516 1.00 57.72 66 ASN A N 1
ATOM 532 C CA . ASN A 1 66 ? 14.488 -18.517 -2.693 1.00 57.72 66 ASN A CA 1
ATOM 533 C C . ASN A 1 66 ? 14.300 -20.039 -2.514 1.00 57.72 66 ASN A C 1
ATOM 535 O O . ASN A 1 66 ? 14.357 -20.770 -3.498 1.00 57.72 66 ASN A O 1
ATOM 539 N N . VAL A 1 67 ? 14.081 -20.534 -1.287 1.00 53.81 67 VAL A N 1
ATOM 540 C CA . VAL A 1 67 ? 13.889 -21.976 -1.020 1.00 53.81 67 VAL A CA 1
ATOM 541 C C . VAL A 1 67 ? 12.448 -22.406 -1.315 1.00 53.81 67 VAL A C 1
ATOM 543 O O . VAL A 1 67 ? 12.221 -23.500 -1.818 1.00 53.81 67 VAL A O 1
ATOM 546 N N . THR A 1 68 ? 11.468 -21.522 -1.108 1.00 46.38 68 THR A N 1
ATOM 547 C CA . THR A 1 68 ? 10.045 -21.810 -1.368 1.00 46.38 68 THR A CA 1
ATOM 548 C C . THR A 1 68 ? 9.672 -21.804 -2.855 1.00 46.38 68 THR A C 1
ATOM 550 O O . THR A 1 68 ? 8.590 -22.255 -3.200 1.00 46.38 68 THR A O 1
ATOM 553 N N . GLN A 1 69 ? 10.541 -21.307 -3.744 1.00 52.84 69 GLN A N 1
ATOM 554 C CA . GLN A 1 69 ? 10.294 -21.263 -5.195 1.00 52.84 69 GLN A CA 1
ATOM 555 C C . GLN A 1 69 ? 10.669 -22.561 -5.935 1.00 52.84 69 GLN A C 1
ATOM 557 O O . GLN A 1 69 ? 10.377 -22.673 -7.119 1.00 52.84 69 GLN A O 1
ATOM 562 N N . LYS A 1 70 ? 11.316 -23.530 -5.268 1.00 39.62 70 LYS A N 1
ATOM 563 C CA . LYS A 1 70 ? 11.742 -24.815 -5.864 1.00 39.62 70 LYS A CA 1
ATOM 564 C C . LYS A 1 70 ? 10.825 -26.003 -5.542 1.00 39.62 70 LYS A C 1
ATOM 566 O O . LYS A 1 70 ? 11.140 -27.122 -5.923 1.00 39.62 70 LYS A O 1
ATOM 571 N N . ALA A 1 71 ? 9.725 -25.776 -4.828 1.00 40.16 71 ALA A N 1
ATOM 572 C CA . ALA A 1 71 ? 8.746 -26.807 -4.499 1.00 40.16 71 ALA A CA 1
ATOM 573 C C . ALA A 1 71 ? 7.491 -26.651 -5.371 1.00 40.16 71 ALA A C 1
ATOM 575 O O . ALA A 1 71 ? 6.403 -26.394 -4.863 1.00 40.16 71 ALA A O 1
ATOM 576 N N . THR A 1 72 ? 7.653 -26.719 -6.692 1.00 36.44 72 THR A N 1
ATOM 577 C CA . THR A 1 72 ? 6.607 -27.093 -7.657 1.00 36.44 72 THR A CA 1
ATOM 578 C C . THR A 1 72 ? 7.290 -27.624 -8.906 1.00 36.44 72 THR A C 1
ATOM 580 O O . THR A 1 72 ? 8.295 -26.998 -9.313 1.00 36.44 72 THR A O 1
#

pLDDT: mean 82.53, std 16.95, range [36.44, 97.56]

InterPro domains:
  IPR000892 Small ribosomal subunit protein eS26 [PF01283] (1-59)
  IPR000892 Small ribosomal subunit protein eS26 [PTHR12538] (1-66)
  IPR038551 Ribosomal protein eS26 superfamily [G3DSA:3.30.1740.20] (1-68)
  IPR047864 Ribosomal protein eS26, conserved site [PS00733] (26-33)